Protein AF-A0A838I0N9-F1 (afdb_monomer_lite)

Structure (mmCIF, N/CA/C/O backbone):
data_AF-A0A838I0N9-F1
#
_entry.id   AF-A0A838I0N9-F1
#
loop_
_atom_site.group_PDB
_atom_site.id
_atom_site.type_symbol
_atom_site.label_atom_id
_atom_site.label_alt_id
_atom_site.label_comp_id
_atom_site.label_asym_id
_atom_site.label_entity_id
_atom_site.label_seq_id
_atom_site.pdbx_PDB_ins_code
_atom_site.Cartn_x
_atom_site.Cartn_y
_atom_site.Cartn_z
_atom_site.occupancy
_atom_site.B_iso_or_equiv
_atom_site.auth_seq_id
_atom_site.auth_comp_id
_atom_site.auth_asym_id
_atom_site.auth_atom_id
_atom_site.pdbx_PDB_model_num
ATOM 1 N N . MET A 1 1 ? -5.552 -2.672 24.468 1.00 50.78 1 MET A N 1
ATOM 2 C CA . MET A 1 1 ? -5.039 -1.602 23.562 1.00 50.78 1 MET A CA 1
ATOM 3 C C . MET A 1 1 ? -6.173 -0.704 23.034 1.00 50.78 1 MET A C 1
ATOM 5 O O . MET A 1 1 ? -5.902 0.359 22.484 1.00 50.78 1 MET A O 1
ATOM 9 N N . SER A 1 2 ? -7.437 -1.090 23.256 1.00 60.38 2 SER A N 1
ATOM 10 C CA . SER A 1 2 ? -8.633 -0.544 22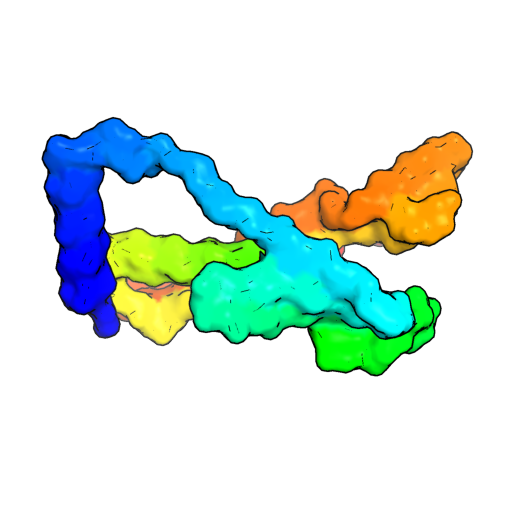.599 1.00 60.38 2 SER A CA 1
ATOM 11 C C . SER A 1 2 ? -9.032 0.890 23.004 1.00 60.38 2 SER A C 1
ATOM 13 O O . SER A 1 2 ? -9.397 1.707 22.158 1.00 60.38 2 SER A O 1
ATOM 15 N N . ASN A 1 3 ? -8.880 1.258 24.284 1.00 74.12 3 ASN A N 1
ATOM 16 C CA . ASN A 1 3 ? -9.473 2.494 24.830 1.00 74.12 3 ASN A CA 1
ATOM 17 C C . ASN A 1 3 ? -8.946 3.820 24.245 1.00 74.12 3 ASN A C 1
ATOM 19 O O . ASN A 1 3 ? -9.659 4.823 24.278 1.00 74.12 3 ASN A O 1
ATOM 23 N N . ALA A 1 4 ? -7.705 3.868 23.755 1.00 88.75 4 ALA A N 1
ATOM 24 C CA . ALA A 1 4 ? -7.156 5.088 23.153 1.00 88.75 4 ALA A CA 1
ATOM 25 C C . ALA A 1 4 ? -7.611 5.256 21.697 1.00 88.75 4 ALA A C 1
ATOM 27 O O . ALA A 1 4 ? -7.948 6.365 21.290 1.00 88.75 4 ALA A O 1
ATOM 28 N N . ILE A 1 5 ? -7.663 4.154 20.940 1.00 92.19 5 ILE A N 1
ATOM 29 C CA . ILE A 1 5 ? -8.083 4.149 19.536 1.00 92.19 5 ILE A CA 1
ATOM 30 C C . ILE A 1 5 ? -9.562 4.524 19.444 1.00 92.19 5 ILE A C 1
ATOM 32 O O . ILE A 1 5 ? -9.879 5.501 18.772 1.00 92.19 5 ILE A O 1
ATOM 36 N N . SER A 1 6 ? -10.444 3.841 20.186 1.00 91.00 6 SER A N 1
ATOM 37 C CA . SER A 1 6 ? -11.885 4.143 20.180 1.00 91.00 6 SER A CA 1
ATOM 38 C C . SER A 1 6 ? -12.160 5.607 20.522 1.00 91.00 6 SER A C 1
ATOM 40 O O . SER A 1 6 ? -12.916 6.275 19.828 1.00 91.00 6 SER A O 1
ATOM 42 N N . ARG A 1 7 ? -11.473 6.155 21.536 1.00 94.06 7 ARG A N 1
ATOM 43 C CA . ARG A 1 7 ? -11.630 7.564 21.924 1.00 94.06 7 ARG A CA 1
ATOM 44 C C . ARG A 1 7 ? -11.224 8.525 20.805 1.00 94.06 7 ARG A C 1
ATOM 46 O O . ARG A 1 7 ? -11.879 9.547 20.610 1.00 94.06 7 ARG A O 1
ATOM 53 N N . SER A 1 8 ? -10.134 8.232 20.099 1.00 95.81 8 SER A N 1
ATOM 54 C CA . SER A 1 8 ? -9.702 9.034 18.951 1.00 95.81 8 SER A CA 1
ATOM 55 C C . SER A 1 8 ? -10.714 8.964 17.807 1.00 95.81 8 SER A C 1
ATOM 57 O O . SER A 1 8 ? -11.036 10.002 17.233 1.00 95.81 8 SER A O 1
ATOM 59 N N . LEU A 1 9 ? -11.265 7.782 17.518 1.00 95.12 9 LEU A N 1
ATOM 60 C CA . LEU A 1 9 ? -12.294 7.603 16.489 1.00 95.12 9 LEU A CA 1
ATOM 61 C C . LEU A 1 9 ? -13.592 8.341 16.844 1.00 95.12 9 LEU A C 1
ATOM 63 O O . LEU A 1 9 ? -14.125 9.055 15.998 1.00 95.12 9 LEU A O 1
ATOM 67 N N . ASP A 1 10 ? -14.032 8.298 18.105 1.00 95.25 10 ASP A N 1
ATOM 68 C CA . ASP A 1 10 ? -15.188 9.069 18.588 1.00 95.25 10 ASP A CA 1
ATOM 69 C C . ASP A 1 10 ? -14.988 10.582 18.425 1.00 95.25 10 ASP A C 1
ATOM 71 O O . ASP A 1 10 ? -15.921 11.322 18.107 1.00 95.25 10 ASP A O 1
ATOM 75 N N . ASN A 1 11 ? -13.764 11.070 18.646 1.00 95.38 11 ASN A N 1
ATOM 76 C CA . ASN A 1 11 ? -13.437 12.479 18.444 1.00 95.38 11 ASN A CA 1
ATOM 77 C C . ASN A 1 11 ? -13.535 12.877 16.968 1.00 95.38 11 ASN A C 1
ATOM 79 O O . ASN A 1 11 ? -14.131 13.913 16.668 1.00 95.38 11 ASN A O 1
ATOM 83 N N . VAL A 1 12 ? -12.990 12.056 16.064 1.00 95.31 12 VAL A N 1
ATOM 84 C CA . VAL A 1 12 ? -13.077 12.286 14.614 1.00 95.31 12 VAL A CA 1
ATOM 85 C C . VAL A 1 12 ? -14.534 12.233 14.156 1.00 95.31 12 VAL A C 1
ATOM 87 O O . VAL A 1 12 ? -14.991 13.166 13.501 1.00 95.31 12 VAL A O 1
ATOM 90 N N . ARG A 1 13 ? -15.298 11.220 14.585 1.00 95.25 13 ARG A N 1
ATOM 91 C CA . ARG A 1 13 ? -16.731 11.076 14.288 1.00 95.25 13 ARG A CA 1
ATOM 92 C C . ARG A 1 13 ? -17.519 12.318 14.695 1.00 95.25 13 ARG A C 1
ATOM 94 O O . ARG A 1 13 ? -18.169 12.924 13.852 1.00 95.25 13 ARG A O 1
ATOM 101 N N . ARG A 1 14 ? -17.378 12.770 15.947 1.00 96.19 14 ARG A N 1
ATOM 102 C CA . ARG A 1 14 ? -18.026 14.003 16.431 1.00 96.19 14 ARG A CA 1
ATOM 103 C C . ARG A 1 14 ? -17.579 15.256 15.688 1.00 96.19 14 ARG A C 1
ATOM 105 O O . ARG A 1 14 ? -18.295 16.254 15.709 1.00 96.19 14 ARG A O 1
ATOM 112 N N . SER A 1 15 ? -16.368 15.275 15.134 1.00 95.94 15 SER A N 1
ATOM 113 C CA . SER A 1 15 ? -15.907 16.389 14.303 1.00 95.94 15 SER A CA 1
ATOM 114 C C . SER A 1 15 ? -16.637 16.401 12.968 1.00 95.94 15 SER A C 1
ATOM 116 O O . SER A 1 15 ? -17.219 17.420 12.619 1.00 95.94 15 SER A O 1
ATOM 118 N N . LEU A 1 16 ? -16.693 15.257 12.287 1.00 96.00 16 LEU A N 1
ATOM 119 C CA . LEU A 1 16 ? -17.360 15.114 10.992 1.00 96.00 16 LEU 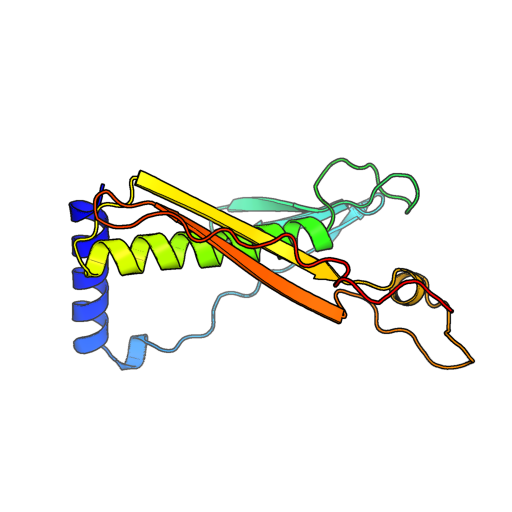A CA 1
ATOM 120 C C . LEU A 1 16 ? -18.885 15.262 11.086 1.00 96.00 16 LEU A C 1
ATOM 122 O O . LEU A 1 16 ? -19.501 15.800 10.178 1.00 96.00 16 LEU A O 1
ATOM 126 N N . GLU A 1 17 ? -19.508 14.861 12.197 1.00 96.12 17 GLU A N 1
ATOM 127 C CA . GLU A 1 17 ? -20.934 15.130 12.451 1.00 96.12 17 GLU A CA 1
ATOM 128 C C . GLU A 1 17 ? -21.232 16.633 12.57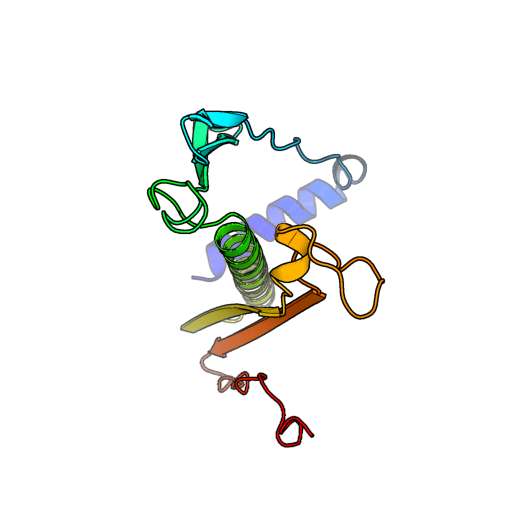8 1.00 96.12 17 GLU A C 1
ATOM 130 O O . GLU A 1 17 ? -22.317 17.081 12.210 1.00 96.12 17 GLU A O 1
ATOM 135 N N . ARG A 1 18 ? -20.277 17.419 13.097 1.00 97.06 18 ARG A N 1
ATOM 136 C CA . ARG A 1 18 ? -20.390 18.884 13.204 1.00 97.06 18 ARG A CA 1
ATOM 137 C C . ARG A 1 18 ? -20.007 19.606 11.912 1.00 97.06 18 ARG A C 1
ATOM 139 O O . ARG A 1 18 ? -20.522 20.696 11.683 1.00 97.06 18 ARG A O 1
ATOM 146 N N . HIS A 1 19 ? -19.124 19.005 11.118 1.00 95.00 19 HIS A N 1
ATOM 147 C CA . HIS A 1 19 ? -18.534 19.570 9.903 1.00 95.00 19 HIS A CA 1
ATOM 148 C C . HIS A 1 19 ? -18.581 18.546 8.752 1.00 95.00 19 HIS A C 1
ATOM 150 O O . HIS A 1 19 ? -17.539 18.058 8.313 1.00 95.00 19 HIS A O 1
ATOM 156 N N . PRO A 1 20 ? -19.773 18.136 8.278 1.00 94.31 20 PRO A N 1
ATOM 157 C CA . PRO A 1 20 ? -19.905 17.097 7.252 1.00 94.31 20 PRO A CA 1
ATOM 158 C C . PRO A 1 20 ? -19.305 17.495 5.899 1.00 94.31 20 PRO A C 1
ATOM 160 O O . PRO A 1 20 ? -18.911 16.627 5.121 1.00 94.31 20 PRO A O 1
ATOM 163 N N . GLU A 1 21 ? -19.196 18.794 5.624 1.00 94.81 21 GLU A N 1
ATOM 164 C CA . GLU A 1 21 ? -18.461 19.344 4.487 1.00 94.81 21 GLU A CA 1
ATOM 165 C C . GLU A 1 21 ? -16.987 18.924 4.479 1.00 94.81 21 GLU A C 1
ATOM 167 O O . GLU A 1 21 ? -16.389 18.856 3.408 1.00 94.81 21 GLU A O 1
ATOM 172 N N . GLU A 1 22 ? -16.429 18.573 5.644 1.00 90.56 22 GLU A N 1
ATOM 173 C CA . GLU A 1 22 ? -15.055 18.105 5.793 1.00 90.56 22 GLU A CA 1
ATOM 174 C C . GLU A 1 22 ? -14.894 16.574 5.632 1.00 90.56 22 GLU A C 1
ATOM 176 O O . GLU A 1 22 ? -13.800 16.026 5.779 1.00 90.56 22 GLU A O 1
ATOM 181 N N . ALA A 1 23 ? -15.967 15.826 5.367 1.00 90.50 23 ALA A N 1
ATOM 182 C CA . ALA A 1 23 ? -15.877 14.365 5.293 1.00 90.50 23 ALA A CA 1
ATOM 183 C C . ALA A 1 23 ? -15.268 13.866 3.974 1.00 90.50 23 ALA A C 1
ATOM 185 O O . ALA A 1 23 ? -14.601 12.832 3.951 1.00 90.50 23 ALA A O 1
ATOM 186 N N . ALA A 1 24 ? -15.512 14.581 2.876 1.00 92.12 24 ALA A N 1
ATOM 187 C CA . ALA A 1 24 ? -15.104 14.177 1.538 1.00 92.12 24 ALA A CA 1
ATOM 188 C C . ALA A 1 24 ? -14.103 15.179 0.966 1.00 92.12 24 ALA A C 1
ATOM 190 O O . ALA A 1 24 ? -14.467 16.273 0.540 1.00 92.12 24 ALA A O 1
ATOM 191 N N . HIS A 1 25 ? -12.840 14.768 0.907 1.00 88.38 25 HIS A N 1
ATOM 192 C CA . HIS A 1 25 ? -11.769 15.556 0.316 1.00 88.38 25 HIS A CA 1
ATOM 193 C C . HIS A 1 25 ? -10.891 14.686 -0.564 1.00 88.38 25 HIS A C 1
ATOM 195 O O . HIS A 1 25 ? -10.790 13.478 -0.362 1.00 88.38 25 HIS A O 1
ATOM 201 N N . ALA A 1 26 ? -10.238 15.318 -1.534 1.00 89.88 26 ALA A N 1
ATOM 202 C CA . ALA A 1 26 ? -9.189 14.652 -2.279 1.00 89.88 26 ALA A CA 1
ATOM 203 C C . ALA A 1 26 ? -7.982 14.429 -1.362 1.00 89.88 26 ALA A C 1
ATOM 205 O O . ALA A 1 26 ? -7.495 15.370 -0.730 1.00 89.88 26 ALA A O 1
ATOM 206 N N . ASP A 1 27 ? -7.486 13.197 -1.332 1.00 88.44 27 ASP A N 1
ATOM 207 C CA . ASP A 1 27 ? -6.194 12.909 -0.730 1.00 88.44 27 ASP A CA 1
ATOM 208 C C . ASP A 1 27 ? -5.074 13.617 -1.502 1.00 88.44 27 ASP A C 1
ATOM 210 O O . ASP A 1 27 ? -5.174 13.887 -2.706 1.00 88.44 27 ASP A O 1
ATOM 214 N N . ALA A 1 28 ? -3.969 13.897 -0.810 1.00 88.44 28 ALA A N 1
ATOM 215 C CA . ALA A 1 28 ? -2.763 14.365 -1.472 1.00 88.44 28 ALA A CA 1
ATOM 216 C C . ALA A 1 28 ? -2.244 13.283 -2.434 1.00 88.44 28 ALA A C 1
ATOM 218 O O . ALA A 1 28 ? -2.108 12.116 -2.066 1.00 88.44 28 ALA A O 1
ATOM 219 N N . GLY A 1 29 ? -1.923 13.678 -3.667 1.00 91.44 29 GLY A N 1
ATOM 220 C CA . GLY A 1 29 ? -1.313 12.770 -4.635 1.00 91.44 29 GLY A CA 1
ATOM 221 C C . GLY A 1 29 ? 0.080 12.314 -4.192 1.00 91.44 29 GLY A C 1
ATOM 222 O O . GLY A 1 29 ? 0.841 13.086 -3.610 1.00 91.44 29 GLY A O 1
ATOM 223 N N . ALA A 1 30 ? 0.430 11.069 -4.514 1.00 94.50 30 ALA A N 1
ATOM 224 C CA . ALA A 1 30 ? 1.795 10.566 -4.397 1.00 94.50 30 ALA A CA 1
ATOM 225 C C . ALA A 1 30 ? 2.516 10.712 -5.745 1.00 94.50 30 ALA A C 1
ATOM 227 O O . ALA A 1 30 ? 2.025 10.235 -6.769 1.00 94.50 30 ALA A O 1
ATOM 228 N N . THR A 1 31 ? 3.695 11.336 -5.740 1.00 96.00 31 THR A N 1
ATOM 229 C CA . THR A 1 31 ? 4.537 11.478 -6.936 1.00 96.00 31 THR A CA 1
ATOM 230 C C . THR A 1 31 ? 5.761 10.593 -6.796 1.00 96.00 31 THR A C 1
ATOM 232 O O . THR A 1 31 ? 6.502 10.702 -5.825 1.00 96.00 31 THR A O 1
ATOM 235 N N . ALA A 1 32 ? 5.986 9.732 -7.782 1.00 97.25 32 ALA A N 1
ATOM 236 C CA . ALA A 1 32 ? 7.123 8.827 -7.826 1.00 97.25 32 ALA A CA 1
ATOM 237 C C . ALA A 1 32 ? 8.150 9.319 -8.856 1.00 97.25 32 ALA A C 1
ATOM 239 O O . ALA A 1 32 ? 7.774 9.703 -9.963 1.00 97.25 32 ALA A O 1
ATOM 240 N N . THR A 1 33 ? 9.439 9.298 -8.510 1.00 97.94 33 THR A N 1
ATOM 241 C CA . THR A 1 33 ? 10.529 9.665 -9.430 1.00 97.94 33 THR A CA 1
ATOM 242 C C . THR A 1 33 ? 11.446 8.475 -9.656 1.00 97.94 33 THR A C 1
ATOM 244 O O . THR A 1 33 ? 11.935 7.881 -8.697 1.00 97.94 33 THR A O 1
ATOM 247 N N . VAL A 1 34 ? 11.688 8.136 -10.923 1.00 97.12 34 VAL A N 1
ATOM 248 C CA . VAL A 1 34 ? 12.625 7.074 -11.305 1.00 97.12 34 VAL A CA 1
ATOM 249 C C . VAL A 1 34 ? 14.050 7.628 -11.260 1.00 97.12 34 VAL A C 1
ATOM 251 O O . VAL A 1 34 ? 14.365 8.604 -11.941 1.00 97.12 34 VAL A O 1
ATOM 254 N N . GLY A 1 35 ? 14.894 7.020 -10.432 1.00 92.94 35 GLY A N 1
ATOM 255 C CA . GLY A 1 35 ? 16.325 7.292 -10.341 1.00 92.94 35 GLY A CA 1
ATOM 256 C C . GLY A 1 35 ? 17.158 6.351 -11.223 1.00 92.94 35 GLY A C 1
ATOM 257 O O . GLY A 1 35 ? 16.616 5.631 -12.060 1.00 92.94 35 GLY A O 1
ATOM 258 N N . PRO A 1 36 ? 18.493 6.335 -11.053 1.00 90.25 36 PRO A N 1
ATOM 259 C CA . PRO A 1 36 ? 19.369 5.411 -11.769 1.00 90.25 36 PRO A CA 1
ATOM 260 C C . PRO A 1 36 ? 18.991 3.936 -11.553 1.00 90.25 36 PRO A C 1
ATOM 262 O O . PRO A 1 36 ? 18.643 3.527 -10.443 1.00 90.25 36 PRO A O 1
ATOM 265 N N . GLY A 1 37 ? 19.108 3.129 -12.611 1.00 91.31 37 GLY A N 1
ATOM 266 C CA . GLY A 1 37 ? 18.616 1.750 -12.612 1.00 91.31 37 GLY A CA 1
ATOM 267 C C . GLY A 1 37 ? 17.090 1.727 -12.648 1.00 91.31 37 GLY A C 1
ATOM 268 O O . GLY A 1 37 ? 16.490 2.346 -13.523 1.00 91.31 37 GLY A O 1
ATOM 269 N N . LEU A 1 38 ? 16.474 1.026 -11.694 1.00 96.06 38 LEU A N 1
ATOM 270 C CA . LEU A 1 38 ? 15.016 0.955 -11.528 1.00 96.06 38 LEU A CA 1
ATOM 271 C C . LEU A 1 38 ? 14.562 1.325 -10.113 1.00 96.06 38 LEU A C 1
ATOM 273 O O . LEU A 1 38 ? 13.443 1.003 -9.707 1.00 96.06 38 LEU A O 1
ATOM 277 N N . ARG A 1 39 ? 15.414 2.044 -9.374 1.00 97.12 39 ARG A N 1
ATOM 278 C CA . ARG A 1 39 ? 15.023 2.634 -8.100 1.00 97.12 39 ARG A CA 1
ATOM 279 C C . ARG A 1 39 ? 13.998 3.736 -8.344 1.00 97.12 39 ARG A C 1
ATOM 281 O O . ARG A 1 39 ? 14.188 4.600 -9.196 1.00 97.12 39 ARG A O 1
ATOM 288 N N . VAL A 1 40 ? 12.946 3.738 -7.543 1.00 98.31 40 VAL A N 1
ATOM 289 C CA . VAL A 1 40 ? 11.912 4.765 -7.541 1.00 98.31 40 VAL A CA 1
ATOM 290 C C . VAL A 1 40 ? 11.774 5.304 -6.130 1.00 98.31 40 VAL A C 1
ATOM 292 O O . VAL A 1 40 ? 11.560 4.529 -5.200 1.00 98.31 40 VAL A O 1
ATOM 295 N N . ASP A 1 41 ? 11.877 6.620 -5.983 1.00 98.00 41 ASP A N 1
ATOM 296 C CA . ASP A 1 41 ? 11.682 7.315 -4.713 1.00 98.00 41 ASP A CA 1
ATOM 297 C C . ASP A 1 41 ? 10.327 8.041 -4.715 1.00 98.00 41 ASP A C 1
ATOM 299 O O . ASP A 1 41 ? 9.953 8.703 -5.689 1.00 98.00 41 ASP A O 1
ATOM 303 N N . ILE A 1 42 ? 9.579 7.886 -3.621 1.00 97.75 42 ILE A N 1
ATOM 304 C CA . ILE A 1 42 ? 8.226 8.417 -3.421 1.00 97.75 42 ILE A CA 1
ATOM 305 C C . ILE A 1 42 ? 8.218 9.204 -2.098 1.00 97.75 42 ILE A C 1
ATOM 307 O O . ILE A 1 42 ? 8.055 8.610 -1.024 1.00 97.75 42 ILE A O 1
ATOM 311 N N . PRO A 1 43 ? 8.458 10.526 -2.127 1.00 96.25 43 PRO A N 1
ATOM 312 C CA . PRO A 1 43 ? 8.393 11.357 -0.932 1.00 96.25 43 PRO A CA 1
ATOM 313 C C . PRO A 1 43 ? 6.957 11.469 -0.406 1.00 96.25 43 PRO A C 1
ATOM 315 O O . PRO A 1 43 ? 6.002 11.510 -1.182 1.00 96.25 43 PRO A O 1
ATOM 318 N N . ASP A 1 44 ? 6.812 11.566 0.914 1.00 93.44 44 ASP A N 1
ATOM 319 C CA . ASP A 1 44 ? 5.545 11.897 1.563 1.00 93.44 44 ASP A CA 1
ATOM 320 C C . ASP A 1 44 ? 5.546 13.318 2.148 1.00 93.44 44 ASP A C 1
ATOM 322 O O . ASP A 1 44 ? 6.579 13.985 2.254 1.00 93.44 44 ASP A O 1
ATOM 326 N N . ALA A 1 45 ? 4.368 13.793 2.556 1.00 90.00 45 ALA A N 1
ATOM 327 C CA . ALA A 1 45 ? 4.203 15.131 3.125 1.00 90.00 45 ALA A CA 1
ATOM 328 C C . ALA A 1 45 ? 4.915 15.325 4.480 1.00 90.00 45 ALA A C 1
ATOM 330 O O . ALA A 1 45 ? 5.113 16.458 4.913 1.00 90.00 45 ALA A O 1
ATOM 331 N N . ALA A 1 46 ? 5.303 14.236 5.151 1.00 91.50 46 ALA A N 1
ATOM 332 C CA . ALA A 1 46 ? 6.014 14.263 6.425 1.00 91.50 46 ALA A CA 1
ATOM 333 C C . ALA A 1 46 ? 7.546 14.299 6.249 1.00 91.50 46 ALA A C 1
ATOM 335 O O . ALA A 1 46 ? 8.275 14.251 7.240 1.00 91.50 46 ALA A O 1
ATOM 336 N N . GLY A 1 47 ? 8.042 14.374 5.008 1.00 91.12 47 GLY A N 1
ATOM 337 C CA . GLY A 1 47 ? 9.472 14.396 4.699 1.00 91.12 47 GLY A CA 1
ATOM 338 C C . GLY A 1 47 ? 10.140 13.020 4.750 1.00 91.12 47 GLY A C 1
ATOM 339 O O . GLY A 1 47 ? 11.368 12.939 4.738 1.00 91.12 47 GLY A O 1
ATOM 340 N N . ARG A 1 48 ? 9.362 11.934 4.809 1.00 95.38 48 ARG A N 1
ATOM 341 C CA . ARG A 1 48 ? 9.867 10.566 4.639 1.00 95.38 48 ARG A CA 1
ATOM 342 C C . ARG A 1 48 ? 9.878 10.221 3.154 1.00 95.38 48 ARG A C 1
ATOM 344 O O . ARG A 1 48 ? 9.247 10.880 2.328 1.00 95.38 48 ARG A O 1
ATOM 351 N N . THR A 1 49 ? 10.580 9.153 2.804 1.00 95.75 49 THR A N 1
ATOM 352 C CA . THR A 1 49 ? 10.628 8.654 1.429 1.00 95.75 49 THR A CA 1
ATOM 353 C C . THR A 1 49 ? 10.405 7.156 1.436 1.00 95.75 49 THR A C 1
ATOM 355 O O . THR A 1 49 ? 11.166 6.407 2.048 1.00 95.75 49 THR A O 1
ATOM 358 N N . LEU A 1 50 ? 9.339 6.727 0.765 1.00 96.94 50 LEU A N 1
ATOM 359 C CA . LEU A 1 50 ? 9.154 5.334 0.388 1.00 96.94 50 LEU A CA 1
ATOM 360 C C . LEU A 1 50 ? 9.992 5.065 -0.859 1.00 96.94 50 LEU A C 1
ATOM 362 O O . LEU A 1 50 ? 10.197 5.957 -1.679 1.00 96.94 50 LEU A O 1
ATOM 366 N N . ALA A 1 51 ? 10.456 3.832 -1.011 1.00 97.56 51 ALA A N 1
ATOM 367 C CA . ALA A 1 51 ? 11.231 3.443 -2.174 1.00 97.56 51 ALA A CA 1
ATOM 368 C C . ALA A 1 51 ? 10.778 2.091 -2.708 1.00 97.56 51 ALA A C 1
ATOM 370 O O . ALA A 1 51 ? 10.409 1.198 -1.939 1.00 97.56 51 ALA A O 1
ATOM 371 N N . THR A 1 52 ? 10.866 1.939 -4.024 1.00 98.50 52 THR A N 1
ATOM 372 C CA . THR A 1 52 ? 10.770 0.645 -4.699 1.00 98.50 52 THR A CA 1
ATOM 373 C C . THR A 1 52 ? 11.957 0.444 -5.622 1.00 98.50 52 THR A C 1
ATOM 375 O O . THR A 1 52 ? 12.590 1.408 -6.041 1.00 98.50 52 THR A O 1
ATOM 378 N N . ASP A 1 53 ? 12.261 -0.800 -5.956 1.00 98.31 53 ASP A N 1
ATOM 379 C CA . ASP A 1 53 ? 13.289 -1.149 -6.934 1.00 98.31 53 ASP A CA 1
ATOM 380 C C . ASP A 1 53 ? 12.901 -2.456 -7.624 1.00 98.31 53 ASP A C 1
ATOM 382 O O . ASP A 1 53 ? 12.022 -3.181 -7.164 1.00 98.31 53 ASP A O 1
ATOM 386 N N . MET A 1 54 ? 13.562 -2.782 -8.721 1.00 97.12 54 MET A N 1
ATOM 387 C CA . MET A 1 54 ? 13.425 -4.079 -9.368 1.00 97.12 54 MET A CA 1
ATOM 388 C C . MET A 1 54 ? 14.619 -4.976 -9.016 1.00 97.12 54 MET A C 1
ATOM 390 O O . MET A 1 54 ? 15.683 -4.486 -8.625 1.00 97.12 54 MET A O 1
ATOM 394 N N . PRO A 1 55 ? 14.468 -6.305 -9.108 1.00 95.94 55 PRO A N 1
ATOM 395 C CA . PRO A 1 55 ? 15.592 -7.214 -8.940 1.00 95.94 55 PRO A CA 1
ATOM 396 C C . PRO A 1 55 ? 16.580 -7.093 -10.115 1.00 95.94 55 PRO A C 1
ATOM 398 O O . PRO A 1 55 ? 16.257 -6.524 -11.165 1.00 95.94 55 PRO A O 1
ATOM 401 N N . ALA A 1 56 ? 17.787 -7.636 -9.940 1.00 96.38 56 ALA A N 1
ATOM 402 C CA . ALA A 1 56 ? 18.872 -7.530 -10.919 1.00 96.38 56 ALA A CA 1
ATOM 403 C C . ALA A 1 56 ? 18.509 -8.146 -12.278 1.00 96.38 56 ALA A C 1
ATOM 405 O O . ALA A 1 56 ? 18.862 -7.602 -13.322 1.00 96.38 56 ALA A O 1
ATOM 406 N N . GLU A 1 57 ? 17.731 -9.226 -12.274 1.00 93.88 57 GLU A N 1
ATOM 407 C CA . GLU A 1 57 ? 17.233 -9.918 -13.466 1.00 93.88 57 GLU A CA 1
ATOM 408 C C . GLU A 1 57 ? 16.332 -9.030 -14.335 1.00 93.88 57 GLU A C 1
ATOM 410 O O . GLU A 1 57 ? 16.166 -9.293 -15.524 1.00 93.88 57 GLU A O 1
ATOM 415 N N . LEU A 1 58 ? 15.760 -7.974 -13.751 1.00 93.25 58 LEU A N 1
ATOM 416 C CA . LEU A 1 58 ? 14.932 -6.988 -14.441 1.00 93.25 58 LEU A CA 1
ATOM 417 C C . LEU A 1 58 ? 15.639 -5.633 -14.593 1.00 93.25 58 LEU A C 1
ATOM 419 O O . LEU A 1 58 ? 15.013 -4.684 -15.045 1.00 93.25 58 LEU A O 1
ATOM 423 N N . GLY A 1 59 ? 16.931 -5.541 -14.259 1.00 93.31 59 GLY A N 1
ATOM 424 C CA . GLY A 1 59 ? 17.753 -4.340 -14.446 1.00 93.31 59 GLY A CA 1
ATOM 425 C C . GLY A 1 59 ? 17.776 -3.364 -13.266 1.00 93.31 59 GLY A C 1
ATOM 426 O O . GLY A 1 59 ? 18.311 -2.263 -13.404 1.00 93.31 59 GLY A O 1
ATOM 427 N N . GLY A 1 60 ? 17.208 -3.735 -12.115 1.00 96.31 60 GLY A N 1
ATOM 428 C CA . GLY A 1 60 ? 17.331 -2.960 -10.878 1.00 96.31 60 GLY A CA 1
ATOM 429 C C . GLY A 1 60 ? 18.492 -3.431 -9.999 1.00 96.31 60 GLY A C 1
ATOM 430 O O . GLY A 1 60 ? 19.313 -4.249 -10.411 1.00 96.31 60 GLY A O 1
ATOM 431 N N . SER A 1 61 ? 18.576 -2.908 -8.775 1.00 96.88 61 SER A N 1
ATOM 432 C CA . SER A 1 61 ? 19.628 -3.296 -7.817 1.00 96.88 61 SER A CA 1
ATOM 433 C C . SER A 1 61 ? 19.127 -4.178 -6.672 1.00 96.88 61 SER A C 1
ATOM 435 O O . SER A 1 61 ? 19.925 -4.655 -5.868 1.00 96.88 61 SER A O 1
ATOM 437 N N . GLY A 1 62 ? 17.810 -4.394 -6.581 1.00 96.56 62 GLY A N 1
ATOM 438 C CA . GLY A 1 62 ? 17.178 -5.074 -5.450 1.00 96.56 62 GLY A CA 1
ATOM 439 C C . GLY A 1 62 ? 17.311 -4.315 -4.124 1.00 96.56 62 GLY A C 1
ATOM 440 O O . GLY A 1 62 ? 17.209 -4.921 -3.062 1.00 96.56 62 GLY A O 1
ATOM 441 N N . SER A 1 63 ? 17.554 -2.999 -4.164 1.00 96.38 63 SER A N 1
ATOM 442 C CA . SER A 1 63 ? 17.817 -2.170 -2.973 1.00 96.38 63 SER A CA 1
ATOM 443 C C . SER A 1 63 ? 16.572 -1.851 -2.138 1.00 96.38 63 SER A C 1
ATO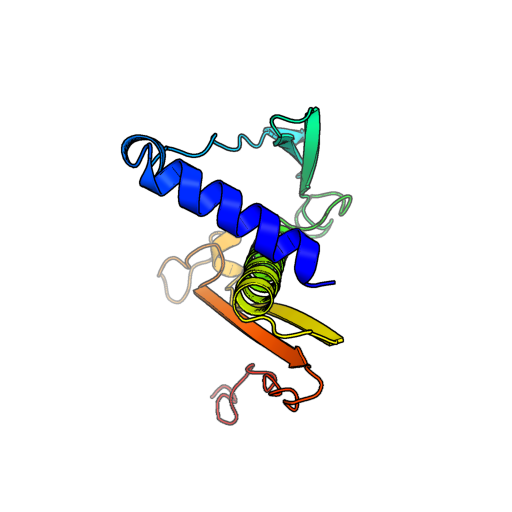M 445 O O . SER A 1 63 ? 16.680 -1.367 -1.011 1.00 96.38 63 SER A O 1
ATOM 447 N N . ALA A 1 64 ? 15.388 -2.094 -2.696 1.00 97.25 64 ALA A N 1
ATOM 448 C CA . ALA A 1 64 ? 14.091 -1.849 -2.085 1.00 97.25 64 ALA A CA 1
ATOM 449 C C . ALA A 1 64 ? 13.067 -2.881 -2.603 1.00 97.25 64 ALA A C 1
ATOM 451 O O . ALA A 1 64 ? 13.334 -3.568 -3.593 1.00 97.25 64 ALA A O 1
ATOM 452 N N . PRO A 1 65 ? 11.892 -3.019 -1.961 1.00 97.88 65 PRO A N 1
ATOM 453 C CA . PRO A 1 65 ? 10.840 -3.905 -2.446 1.00 97.88 65 PRO A CA 1
ATOM 454 C C . PRO A 1 65 ? 10.399 -3.556 -3.871 1.00 97.88 65 PRO A C 1
ATOM 456 O O . PRO A 1 65 ? 10.412 -2.393 -4.267 1.00 97.88 65 PRO A O 1
ATOM 459 N N . THR A 1 66 ? 9.914 -4.545 -4.620 1.00 97.12 66 THR A N 1
ATOM 460 C CA . THR A 1 66 ? 9.286 -4.264 -5.922 1.00 97.12 66 THR A CA 1
ATOM 461 C C . THR A 1 66 ? 8.025 -3.415 -5.768 1.00 97.12 66 THR A C 1
ATOM 463 O O . THR A 1 66 ? 7.358 -3.523 -4.732 1.00 97.12 66 THR A O 1
ATOM 466 N N . PRO A 1 67 ? 7.620 -2.637 -6.792 1.00 96.44 67 PRO A N 1
ATOM 467 C CA . PRO A 1 67 ? 6.333 -1.944 -6.780 1.00 96.44 67 PRO A CA 1
ATOM 468 C C . PRO A 1 67 ? 5.157 -2.878 -6.465 1.00 96.44 67 PRO A C 1
ATOM 470 O O . PRO A 1 67 ? 4.295 -2.539 -5.659 1.00 96.44 67 PRO A O 1
ATOM 473 N N . GLY A 1 68 ? 5.160 -4.099 -7.015 1.00 96.00 68 GLY A N 1
ATOM 474 C CA . GLY A 1 68 ? 4.137 -5.109 -6.722 1.00 96.00 68 GLY A CA 1
ATOM 475 C C . GLY A 1 68 ? 4.180 -5.642 -5.283 1.00 96.00 68 GLY A C 1
ATOM 476 O O . GLY A 1 68 ? 3.145 -6.000 -4.720 1.00 96.00 68 GLY A O 1
ATOM 477 N N . THR A 1 69 ? 5.358 -5.692 -4.657 1.00 96.81 69 THR A N 1
ATOM 478 C CA . THR A 1 69 ? 5.490 -6.004 -3.225 1.00 96.81 69 THR A CA 1
ATOM 479 C C . THR A 1 69 ? 4.971 -4.854 -2.367 1.00 96.81 69 THR A C 1
ATOM 481 O O . THR A 1 69 ? 4.197 -5.104 -1.446 1.00 96.81 69 THR A O 1
ATOM 484 N N . LEU A 1 70 ? 5.340 -3.607 -2.680 1.00 97.69 70 LEU A N 1
ATOM 485 C CA . LEU A 1 70 ? 4.879 -2.434 -1.935 1.00 97.69 70 LEU A CA 1
ATOM 486 C C . LEU A 1 70 ? 3.357 -2.263 -2.035 1.00 97.69 70 LEU A C 1
ATOM 488 O O . LEU A 1 70 ? 2.717 -2.008 -1.020 1.00 97.69 70 LEU A O 1
ATOM 492 N N . LEU A 1 71 ? 2.767 -2.480 -3.216 1.00 97.31 71 LEU A N 1
ATOM 493 C CA . LEU A 1 71 ? 1.315 -2.467 -3.423 1.00 97.31 71 LEU A CA 1
ATOM 494 C C . LEU A 1 71 ? 0.597 -3.434 -2.473 1.00 97.31 71 LEU A C 1
ATOM 496 O O . LEU A 1 71 ? -0.317 -3.042 -1.749 1.00 97.31 71 LEU A O 1
ATOM 500 N N . ARG A 1 72 ? 1.029 -4.700 -2.445 1.00 97.62 72 ARG A N 1
ATOM 501 C CA . ARG A 1 72 ? 0.439 -5.720 -1.566 1.00 97.62 72 ARG A CA 1
ATOM 502 C C . ARG A 1 72 ? 0.659 -5.398 -0.092 1.00 97.62 72 ARG A C 1
ATOM 504 O O . ARG A 1 72 ? -0.268 -5.537 0.699 1.00 97.62 72 ARG A O 1
ATOM 511 N N . ALA A 1 73 ? 1.847 -4.919 0.273 1.00 97.94 73 ALA A N 1
ATOM 512 C CA . ALA A 1 73 ? 2.139 -4.501 1.641 1.00 97.94 73 ALA A CA 1
ATOM 513 C C . ALA A 1 73 ? 1.227 -3.347 2.093 1.00 97.94 73 ALA A C 1
ATOM 515 O O . ALA A 1 73 ? 0.680 -3.396 3.193 1.00 97.94 73 ALA A O 1
ATOM 516 N N . ALA A 1 74 ? 1.007 -2.348 1.234 1.00 97.69 74 ALA A N 1
ATOM 517 C CA . ALA A 1 74 ? 0.111 -1.230 1.514 1.00 97.69 74 ALA A CA 1
ATOM 518 C C . ALA A 1 74 ? -1.340 -1.700 1.707 1.00 97.69 74 ALA A C 1
ATOM 520 O O . ALA A 1 74 ? -1.982 -1.306 2.681 1.00 97.69 74 ALA A O 1
ATOM 521 N N . LEU A 1 75 ? -1.837 -2.591 0.840 1.00 98.06 75 LEU A N 1
ATOM 522 C CA . LEU A 1 75 ? -3.185 -3.160 0.957 1.00 98.06 75 LEU A CA 1
ATOM 523 C C . LEU A 1 75 ? -3.361 -3.974 2.245 1.00 98.06 75 LEU A C 1
ATOM 525 O O . LEU A 1 75 ? -4.325 -3.758 2.979 1.00 98.06 75 LEU A O 1
ATOM 529 N N . ALA A 1 76 ? -2.414 -4.865 2.549 1.00 97.19 76 ALA A N 1
ATOM 530 C CA . ALA A 1 76 ? -2.428 -5.656 3.777 1.00 97.19 76 ALA A CA 1
ATOM 531 C C . ALA A 1 76 ? -2.403 -4.761 5.028 1.00 97.19 76 ALA A C 1
ATOM 533 O O . ALA A 1 76 ? -3.216 -4.935 5.935 1.00 97.19 76 ALA A O 1
ATOM 534 N N . SER A 1 77 ? -1.520 -3.757 5.052 1.00 98.19 77 SER A N 1
ATOM 535 C CA . SER A 1 77 ? -1.400 -2.808 6.165 1.00 98.19 77 SER A CA 1
ATOM 536 C C . SER A 1 77 ? -2.664 -1.971 6.359 1.00 98.19 77 SER A C 1
ATOM 538 O O . SER A 1 77 ? -3.083 -1.744 7.497 1.00 98.19 77 SER A O 1
ATOM 540 N N . CYS A 1 78 ? -3.266 -1.495 5.266 1.00 97.88 78 CYS A N 1
ATOM 541 C CA . CYS A 1 78 ? -4.504 -0.724 5.302 1.00 97.88 78 CYS A CA 1
ATOM 542 C C . CYS A 1 78 ? -5.632 -1.564 5.913 1.00 97.88 78 CYS A C 1
ATOM 544 O O . CYS A 1 78 ? -6.220 -1.175 6.920 1.00 97.88 78 CYS A O 1
ATOM 546 N N . ALA A 1 79 ? -5.841 -2.769 5.384 1.00 96.31 79 ALA A N 1
ATOM 547 C CA . ALA A 1 79 ? -6.861 -3.690 5.861 1.00 96.31 79 ALA A CA 1
ATOM 548 C C . ALA A 1 79 ? -6.664 -4.100 7.333 1.00 96.31 79 ALA A C 1
ATOM 550 O O . ALA A 1 79 ? -7.624 -4.088 8.103 1.00 96.31 79 ALA A O 1
ATOM 551 N N . ALA A 1 80 ? -5.433 -4.410 7.754 1.00 95.69 80 ALA A N 1
ATOM 552 C CA . ALA A 1 80 ? -5.129 -4.738 9.150 1.00 95.69 80 ALA A CA 1
ATOM 553 C C . ALA A 1 80 ? -5.442 -3.566 10.097 1.00 95.69 80 ALA A C 1
ATOM 555 O O . ALA A 1 80 ? -5.999 -3.759 11.179 1.00 95.69 80 ALA A O 1
ATOM 556 N N . THR A 1 81 ? -5.136 -2.339 9.667 1.00 96.62 81 THR A N 1
ATOM 557 C CA . THR A 1 81 ? -5.424 -1.122 10.434 1.00 96.62 81 THR A CA 1
ATOM 558 C C . THR A 1 81 ? -6.930 -0.895 10.555 1.00 96.62 81 THR A C 1
ATOM 560 O O . THR A 1 81 ? -7.416 -0.611 11.650 1.00 96.62 81 THR A O 1
ATOM 563 N N . THR A 1 82 ? -7.692 -1.102 9.476 1.00 95.56 82 THR A N 1
ATOM 564 C CA . THR A 1 82 ? -9.161 -1.053 9.513 1.00 95.56 82 THR A CA 1
ATOM 565 C C . THR A 1 82 ? -9.735 -2.071 10.497 1.00 95.56 82 THR A C 1
ATOM 567 O O . THR A 1 82 ? -10.591 -1.709 11.300 1.00 95.56 82 THR A O 1
ATOM 570 N N . VAL A 1 83 ? -9.245 -3.316 10.497 1.00 92.44 83 VAL A N 1
ATOM 571 C CA . VAL A 1 83 ? -9.678 -4.343 11.463 1.00 92.44 83 VAL A CA 1
ATOM 572 C C . VAL A 1 83 ? -9.451 -3.875 12.901 1.00 92.44 83 VAL A C 1
ATOM 574 O O . VAL A 1 83 ? -10.357 -3.972 13.728 1.00 92.44 83 VAL A O 1
ATOM 577 N N . ALA A 1 84 ? -8.271 -3.325 13.198 1.00 92.75 84 ALA A N 1
ATOM 578 C CA . ALA A 1 84 ? -7.951 -2.826 14.531 1.00 92.75 84 ALA A CA 1
ATOM 579 C C . ALA A 1 84 ? -8.847 -1.646 14.953 1.00 92.75 84 ALA A C 1
ATOM 581 O O . ALA A 1 84 ? -9.308 -1.606 16.094 1.00 92.75 84 ALA A O 1
ATOM 582 N N . MET A 1 85 ? -9.125 -0.708 14.040 1.00 94.19 85 MET A N 1
ATOM 583 C CA . MET A 1 85 ? -10.028 0.423 14.288 1.00 94.19 85 MET A CA 1
ATOM 584 C C . MET A 1 85 ? -11.454 -0.050 14.585 1.00 94.19 85 MET A C 1
ATOM 586 O O . MET A 1 85 ? -12.027 0.341 15.599 1.00 94.19 85 MET A O 1
ATOM 590 N N . VAL A 1 86 ? -11.996 -0.939 13.749 1.00 91.81 86 VAL A N 1
ATOM 591 C CA . VAL A 1 86 ? -13.355 -1.479 13.905 1.00 91.81 86 VAL A CA 1
ATOM 592 C C . VAL A 1 86 ? -13.492 -2.267 15.207 1.00 91.81 86 VAL A C 1
ATOM 594 O O . VAL A 1 86 ? -14.477 -2.105 15.926 1.00 91.81 86 VAL A O 1
ATOM 597 N N . ALA A 1 87 ? -12.505 -3.097 15.549 1.00 90.69 87 ALA A N 1
ATOM 598 C CA . ALA A 1 87 ? -12.521 -3.826 16.812 1.00 90.69 87 ALA A CA 1
ATOM 599 C C . ALA A 1 87 ? -12.480 -2.883 18.021 1.00 90.69 87 ALA A C 1
ATOM 601 O O . ALA A 1 87 ? -13.198 -3.114 18.994 1.00 90.69 87 ALA A O 1
ATOM 602 N N . ALA A 1 88 ? -11.702 -1.798 17.943 1.00 91.44 88 ALA A N 1
ATOM 603 C CA . ALA A 1 88 ? -11.651 -0.805 19.006 1.00 91.44 88 ALA A CA 1
ATOM 604 C C . ALA A 1 88 ? -13.011 -0.124 19.229 1.00 91.44 88 ALA A C 1
ATOM 606 O O . ALA A 1 88 ? -13.458 -0.044 20.371 1.00 91.44 88 ALA A O 1
ATOM 607 N N . GLU A 1 89 ? -13.702 0.295 18.163 1.00 89.88 89 GLU A N 1
ATOM 608 C CA . GLU A 1 89 ? -15.052 0.884 18.264 1.00 89.88 89 GLU A CA 1
ATOM 609 C C . GLU A 1 89 ? -16.089 -0.094 18.835 1.00 89.88 89 GLU A C 1
ATOM 611 O O . GLU A 1 89 ? -17.028 0.314 19.514 1.00 89.88 89 GLU A O 1
ATOM 616 N N . GLN A 1 90 ? -15.918 -1.395 18.590 1.00 89.25 90 GLN A N 1
ATOM 617 C CA . GLN A 1 90 ? -16.795 -2.438 19.130 1.00 89.25 90 GLN A CA 1
ATOM 618 C C . GLN A 1 90 ? -16.419 -2.873 20.556 1.00 89.25 90 GLN A C 1
ATOM 620 O O . GLN A 1 90 ? -17.063 -3.761 21.115 1.00 89.25 90 GLN A O 1
ATOM 625 N N . GLY A 1 91 ? -15.374 -2.290 21.153 1.00 88.94 91 GLY A N 1
ATOM 626 C CA . GLY A 1 91 ? -14.874 -2.701 22.465 1.00 88.94 91 GLY A CA 1
ATOM 627 C C . GLY A 1 91 ? -14.272 -4.112 22.480 1.00 88.94 91 GLY A C 1
ATOM 628 O O . GLY A 1 91 ? -14.153 -4.718 23.544 1.00 88.94 91 GLY A O 1
ATOM 629 N N . LEU A 1 92 ? -13.894 -4.646 21.315 1.00 87.81 92 LEU A N 1
ATOM 630 C CA . LEU A 1 92 ? -13.262 -5.953 21.177 1.00 87.81 92 LEU A CA 1
ATOM 631 C C . LEU A 1 92 ? -11.753 -5.823 21.412 1.00 87.81 92 LEU A C 1
ATOM 633 O O . LEU A 1 92 ? -11.056 -5.084 20.718 1.00 87.81 92 LEU A O 1
ATOM 637 N N . GLU A 1 93 ? -11.224 -6.571 22.379 1.00 87.00 93 GLU A N 1
ATOM 638 C CA . GLU A 1 93 ? -9.776 -6.690 22.565 1.00 87.00 93 GLU A CA 1
ATOM 639 C C . GLU A 1 93 ? -9.239 -7.787 21.640 1.00 87.00 93 GLU A C 1
ATOM 641 O O . GLU A 1 93 ? -9.444 -8.979 21.874 1.00 87.00 93 GLU A O 1
ATOM 646 N N . LEU A 1 94 ? -8.554 -7.372 20.575 1.00 87.12 94 LEU A N 1
ATOM 647 C CA . LEU A 1 94 ? -7.829 -8.278 19.689 1.00 87.12 94 LEU A CA 1
ATOM 648 C C . LEU A 1 94 ? -6.517 -8.702 20.349 1.00 87.12 94 LEU A C 1
ATOM 650 O O . LEU A 1 94 ? -5.788 -7.872 20.894 1.00 87.12 94 LEU A O 1
ATOM 654 N N . THR A 1 95 ? -6.199 -9.988 20.268 1.00 88.81 95 THR A N 1
ATOM 655 C CA . THR A 1 95 ? -4.896 -10.524 20.685 1.00 88.81 95 THR A CA 1
ATOM 656 C C . THR A 1 95 ? -3.944 -10.679 19.510 1.00 88.81 95 THR A C 1
ATOM 658 O O . THR A 1 95 ? -2.736 -10.695 19.718 1.00 88.81 95 THR A O 1
ATOM 661 N N . ASP A 1 96 ? -4.481 -10.815 18.295 1.00 88.50 96 ASP A N 1
ATOM 662 C CA . ASP A 1 96 ? -3.685 -10.946 17.081 1.00 88.50 96 ASP A CA 1
ATOM 663 C C . ASP A 1 96 ? -4.469 -10.488 15.844 1.00 88.50 96 ASP A C 1
ATOM 665 O O . ASP A 1 96 ? -5.683 -10.694 15.754 1.00 88.50 96 ASP A O 1
ATOM 669 N N . VAL A 1 97 ? -3.769 -9.873 14.894 1.00 90.75 97 VAL A N 1
ATOM 670 C CA . VAL A 1 97 ? -4.286 -9.493 13.575 1.00 90.75 97 VAL A CA 1
ATOM 671 C C . VAL A 1 97 ? -3.168 -9.665 12.569 1.00 90.75 97 VAL A C 1
ATOM 673 O O . VAL A 1 97 ? -2.167 -8.953 12.601 1.00 90.75 97 VAL A O 1
ATOM 676 N N . GLU A 1 98 ? -3.388 -10.555 11.619 1.00 92.44 98 GLU A N 1
ATOM 677 C CA . GLU A 1 98 ? -2.536 -10.737 10.462 1.00 92.44 98 GLU A CA 1
ATOM 678 C C . GLU A 1 98 ? -3.395 -10.647 9.207 1.00 92.44 98 GLU A C 1
ATOM 680 O O . GLU A 1 98 ? -4.432 -11.302 9.084 1.00 92.44 98 GLU A O 1
ATOM 685 N N . VAL A 1 99 ? -2.961 -9.815 8.265 1.00 93.44 99 VAL A N 1
ATOM 686 C CA . VAL A 1 99 ? -3.582 -9.723 6.948 1.00 93.44 99 VAL A CA 1
ATOM 687 C C . VAL A 1 99 ? -2.524 -10.001 5.898 1.00 93.44 99 VAL A C 1
ATOM 689 O O . VAL A 1 99 ? -1.463 -9.382 5.895 1.00 93.44 99 VAL A O 1
ATOM 692 N N . THR A 1 100 ? -2.822 -10.925 4.994 1.00 94.56 100 THR A N 1
ATOM 693 C CA . THR A 1 100 ? -1.996 -11.221 3.823 1.00 94.56 100 THR A CA 1
ATOM 694 C C . THR A 1 100 ? -2.697 -10.701 2.578 1.00 94.56 100 THR A C 1
ATOM 696 O O . THR A 1 100 ? -3.857 -11.027 2.346 1.00 94.56 100 THR A O 1
ATOM 699 N N . ALA A 1 101 ? -1.990 -9.922 1.762 1.00 94.94 101 ALA A N 1
ATOM 700 C CA . ALA A 1 101 ? -2.421 -9.586 0.410 1.00 94.94 101 ALA A CA 1
ATOM 701 C C . ALA A 1 101 ? -1.655 -10.456 -0.589 1.00 94.94 101 ALA A C 1
ATOM 703 O O . ALA A 1 101 ? -0.432 -10.338 -0.697 1.00 94.94 101 ALA A O 1
ATOM 704 N N . ASP A 1 102 ? -2.364 -11.309 -1.320 1.00 93.31 102 ASP A N 1
ATOM 705 C CA . ASP A 1 102 ? -1.804 -12.091 -2.422 1.00 93.31 102 ASP A CA 1
ATOM 706 C C . ASP A 1 102 ? -2.270 -11.526 -3.767 1.00 93.31 102 ASP A C 1
ATOM 708 O O . ASP A 1 102 ? -3.282 -10.830 -3.841 1.00 93.31 102 ASP A O 1
ATOM 712 N N . SER A 1 103 ? -1.524 -11.799 -4.834 1.00 92.81 103 SER A N 1
ATOM 713 C CA . SER A 1 103 ? -1.891 -11.380 -6.182 1.00 92.81 103 SER A CA 1
ATOM 714 C C . SER A 1 103 ? -1.485 -12.396 -7.235 1.00 92.81 103 SER A C 1
ATOM 716 O O . SER A 1 103 ? -0.361 -12.900 -7.214 1.00 92.81 103 SER A O 1
ATOM 718 N N . ARG A 1 104 ? -2.341 -12.584 -8.238 1.00 93.00 104 ARG A N 1
ATOM 719 C CA . ARG A 1 104 ? -2.005 -13.328 -9.453 1.00 93.00 104 ARG A CA 1
ATOM 720 C C . ARG A 1 104 ? -1.648 -12.347 -10.561 1.00 93.00 104 ARG A C 1
ATOM 722 O O . ARG A 1 104 ? -2.456 -11.490 -10.901 1.00 93.00 104 ARG A O 1
ATOM 729 N N . SER A 1 105 ? -0.473 -12.512 -11.156 1.00 92.75 105 SER A N 1
ATOM 730 C CA . SER A 1 105 ? 0.017 -11.666 -12.251 1.00 92.75 105 SER A CA 1
ATOM 731 C C . SER A 1 105 ? 0.524 -12.525 -13.402 1.00 92.75 105 SER A C 1
ATOM 733 O O . SER A 1 105 ? 0.929 -13.670 -13.195 1.00 92.75 105 SER A O 1
ATOM 735 N N . ASP A 1 106 ? 0.545 -11.955 -14.602 1.00 93.88 106 ASP A N 1
ATOM 736 C CA . ASP A 1 106 ? 1.235 -12.530 -15.751 1.00 93.88 106 ASP A CA 1
ATOM 737 C C . ASP A 1 106 ? 2.410 -11.627 -16.141 1.00 93.88 106 ASP A C 1
ATOM 739 O O . ASP A 1 106 ? 2.236 -10.495 -16.594 1.00 93.88 106 ASP A O 1
ATOM 743 N N . HIS A 1 107 ? 3.632 -12.120 -15.936 1.00 92.25 107 HIS A N 1
ATOM 744 C CA . HIS A 1 107 ? 4.841 -11.343 -16.201 1.00 92.25 107 HIS A CA 1
ATOM 745 C C . HIS A 1 107 ? 5.060 -11.051 -17.690 1.00 92.25 107 HIS A C 1
ATOM 747 O O . HIS A 1 107 ? 5.810 -10.126 -18.002 1.00 92.25 107 HIS A O 1
ATOM 753 N N . ARG A 1 108 ? 4.377 -11.761 -18.601 1.00 95.19 108 ARG A N 1
ATOM 754 C CA . ARG A 1 108 ? 4.394 -11.448 -20.036 1.00 95.19 108 ARG A CA 1
ATOM 755 C C . ARG A 1 108 ? 3.927 -10.020 -20.303 1.00 95.19 108 ARG A C 1
ATOM 757 O O . ARG A 1 108 ? 4.562 -9.325 -21.090 1.00 95.19 108 ARG A O 1
ATOM 764 N N . GLY A 1 109 ? 2.909 -9.552 -19.575 1.00 93.81 109 GLY A N 1
ATOM 765 C CA . GLY A 1 109 ? 2.364 -8.205 -19.755 1.00 93.81 109 GLY A CA 1
ATOM 766 C C . GLY A 1 109 ? 3.371 -7.100 -19.441 1.00 93.81 109 GLY A C 1
ATOM 767 O O . GLY A 1 109 ? 3.466 -6.116 -20.165 1.00 93.81 109 GLY A O 1
ATOM 768 N N . MET A 1 110 ? 4.204 -7.290 -18.414 1.00 91.69 110 MET A N 1
ATOM 769 C CA . MET A 1 110 ? 5.278 -6.343 -18.078 1.00 91.69 110 MET A CA 1
ATOM 770 C C . MET A 1 110 ? 6.377 -6.291 -19.150 1.00 91.69 110 MET A C 1
ATOM 772 O O . MET A 1 110 ? 7.049 -5.273 -19.290 1.00 91.69 110 MET A O 1
ATOM 776 N N . LEU A 1 111 ? 6.569 -7.381 -19.892 1.00 92.69 111 LEU A N 1
ATOM 777 C CA . LEU A 1 111 ? 7.614 -7.523 -20.906 1.00 92.69 111 LEU A CA 1
ATOM 778 C C . LEU A 1 111 ? 7.089 -7.323 -22.336 1.00 92.69 111 LEU A C 1
ATOM 780 O O . LEU A 1 111 ? 7.818 -7.601 -23.285 1.00 92.69 111 LEU A O 1
ATOM 784 N N . ALA A 1 112 ? 5.840 -6.865 -22.489 1.00 92.75 112 ALA A N 1
ATOM 785 C CA . ALA A 1 112 ? 5.158 -6.717 -23.776 1.00 92.75 112 ALA A CA 1
ATOM 786 C C . ALA A 1 112 ? 5.176 -8.004 -24.633 1.00 92.75 112 ALA A C 1
ATOM 788 O O . ALA A 1 112 ? 5.267 -7.956 -25.859 1.00 92.75 112 ALA A O 1
ATOM 789 N N . ILE A 1 113 ? 5.101 -9.167 -23.980 1.00 96.56 113 ILE A N 1
ATOM 790 C CA . ILE A 1 113 ? 4.960 -10.468 -24.638 1.00 96.56 113 ILE A CA 1
ATOM 791 C C . ILE A 1 113 ? 3.463 -10.761 -24.785 1.00 96.56 113 ILE A C 1
ATOM 793 O O . ILE A 1 113 ? 2.721 -10.704 -23.804 1.00 96.56 113 ILE A O 1
ATOM 797 N N . THR A 1 114 ? 3.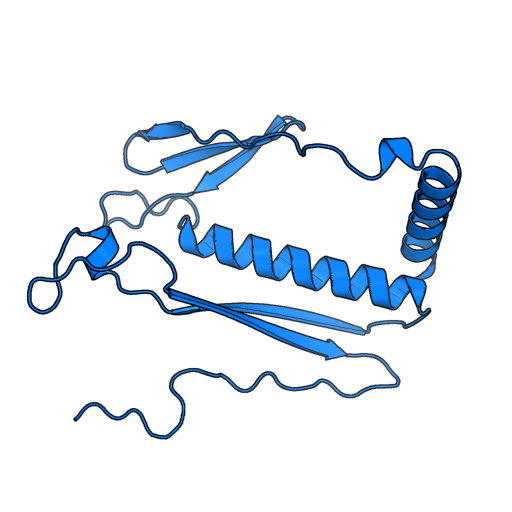026 -11.084 -26.000 1.00 95.62 114 THR A N 1
ATOM 798 C CA . THR A 1 114 ? 1.628 -11.418 -26.304 1.00 95.62 114 THR A CA 1
ATOM 799 C C . THR A 1 114 ? 1.294 -12.880 -25.986 1.00 95.62 114 THR A C 1
ATOM 801 O O . THR A 1 114 ? 2.180 -13.733 -25.883 1.00 95.62 114 THR A O 1
ATOM 804 N N . ASP A 1 115 ? 0.002 -13.170 -25.830 1.00 93.88 115 ASP A N 1
ATOM 805 C CA . ASP A 1 115 ? -0.562 -14.514 -25.660 1.00 93.88 115 ASP A CA 1
ATOM 806 C C . ASP A 1 115 ? -1.536 -14.789 -26.807 1.00 93.88 115 ASP A C 1
ATOM 808 O O . ASP A 1 115 ? -2.523 -14.073 -26.956 1.00 93.88 115 ASP A O 1
ATOM 812 N N . ASP A 1 116 ? -1.217 -15.748 -27.680 1.00 93.75 116 ASP A N 1
ATOM 813 C CA . ASP A 1 116 ? -1.985 -16.049 -28.902 1.00 93.75 116 ASP A CA 1
ATOM 814 C C . ASP A 1 116 ? -2.331 -14.810 -29.760 1.00 93.75 116 ASP A C 1
ATOM 816 O O . ASP A 1 116 ? -3.387 -14.712 -30.385 1.00 93.75 116 ASP A O 1
ATOM 820 N N . GLY A 1 117 ? -1.410 -13.842 -29.806 1.00 92.38 117 GLY A N 1
ATOM 821 C CA . GLY A 1 117 ? -1.568 -12.597 -30.564 1.00 92.38 117 GLY A CA 1
ATOM 822 C C . GLY A 1 117 ? -2.368 -11.502 -29.851 1.00 92.38 117 GLY A C 1
ATOM 823 O O . GLY A 1 117 ? -2.546 -10.433 -30.433 1.00 92.38 117 GLY A O 1
ATOM 824 N N . ALA A 1 118 ? -2.813 -11.727 -28.613 1.00 93.31 118 ALA A N 1
ATOM 825 C CA . ALA A 1 118 ? -3.448 -10.721 -27.767 1.00 93.31 118 ALA A CA 1
ATOM 826 C C . ALA A 1 118 ? -2.464 -10.118 -26.751 1.00 93.31 118 ALA A C 1
ATOM 828 O O . ALA A 1 118 ? -1.563 -10.797 -26.251 1.00 93.31 118 ALA A O 1
ATOM 829 N N . ASP A 1 119 ? -2.656 -8.841 -26.419 1.00 95.56 119 ASP A N 1
ATOM 830 C CA . ASP A 1 119 ? -1.876 -8.167 -25.381 1.00 95.56 119 ASP A CA 1
ATOM 831 C C . ASP A 1 119 ? -2.189 -8.741 -23.995 1.00 95.56 119 ASP A C 1
ATOM 833 O O . ASP A 1 119 ? -3.349 -8.936 -23.619 1.00 95.56 119 ASP A O 1
ATOM 837 N N . VAL A 1 120 ? -1.140 -8.966 -23.204 1.00 95.62 120 VAL A N 1
ATOM 838 C CA . VAL A 1 120 ? -1.263 -9.374 -21.803 1.00 95.62 120 VAL A CA 1
ATOM 839 C C . VAL A 1 120 ? -1.239 -8.131 -20.920 1.00 95.62 120 VAL A C 1
ATOM 841 O O . VAL A 1 120 ? -0.327 -7.310 -21.005 1.00 95.62 120 VAL A O 1
ATOM 844 N N . VAL A 1 121 ? -2.229 -7.999 -20.036 1.00 93.56 121 VAL A N 1
ATOM 845 C CA . VAL A 1 121 ? -2.334 -6.855 -19.120 1.00 93.56 121 VAL A CA 1
ATOM 846 C C . VAL A 1 121 ? -1.138 -6.835 -18.154 1.00 93.56 121 VAL A C 1
ATOM 848 O O . VAL A 1 121 ? -0.903 -7.832 -17.464 1.00 93.56 121 VAL A O 1
ATOM 851 N N . PRO A 1 122 ? -0.384 -5.724 -18.053 1.00 91.88 122 PRO A N 1
ATOM 852 C CA . PRO A 1 122 ? 0.643 -5.581 -17.033 1.00 91.88 122 PRO A CA 1
ATOM 853 C C . PRO A 1 122 ? 0.012 -5.351 -15.653 1.00 91.88 122 PRO A C 1
ATOM 855 O O . PRO A 1 122 ? -0.903 -4.544 -15.496 1.00 91.88 122 PRO A O 1
ATOM 858 N N . GLY A 1 123 ? 0.553 -6.021 -14.635 1.00 91.88 123 GLY A N 1
ATOM 859 C CA . GLY A 1 123 ? 0.131 -5.865 -13.241 1.00 91.88 123 GLY A CA 1
ATOM 860 C C . GLY A 1 123 ? -0.675 -7.050 -12.695 1.00 91.88 123 GLY A C 1
ATOM 861 O O . GLY A 1 123 ? -0.730 -8.113 -13.320 1.00 91.88 123 GLY A O 1
ATOM 862 N N . PRO A 1 124 ? -1.238 -6.908 -11.483 1.00 92.50 124 PRO A N 1
ATOM 863 C CA . PRO A 1 124 ? -2.039 -7.957 -10.872 1.00 92.50 124 PRO A CA 1
ATOM 864 C C . PRO A 1 124 ? -3.385 -8.098 -11.592 1.00 92.50 124 PRO A C 1
ATOM 866 O O . PRO A 1 124 ? -4.154 -7.147 -11.694 1.00 92.50 124 PRO A O 1
ATOM 869 N N . LEU A 1 125 ? -3.676 -9.310 -12.060 1.00 93.00 125 LEU A N 1
ATOM 870 C CA . LEU A 1 125 ? -4.964 -9.714 -12.633 1.00 93.00 125 LEU A CA 1
ATOM 871 C C . LEU A 1 125 ? -6.018 -9.942 -11.544 1.00 93.00 125 LEU A C 1
ATOM 873 O O . LEU A 1 125 ? -7.215 -9.885 -11.804 1.00 93.00 125 LEU A O 1
ATOM 877 N N . GLU A 1 126 ? -5.558 -10.250 -10.336 1.00 92.88 126 GLU A N 1
ATOM 878 C CA . GLU A 1 126 ? -6.383 -10.520 -9.169 1.00 92.88 126 GLU A CA 1
ATOM 879 C C . GLU A 1 126 ? -5.575 -10.204 -7.912 1.00 92.88 126 GLU A C 1
ATOM 881 O O . GLU A 1 126 ? -4.371 -10.476 -7.871 1.00 92.88 126 GLU A O 1
ATOM 886 N N . ILE A 1 127 ? -6.235 -9.641 -6.899 1.00 92.44 127 ILE A N 1
ATOM 887 C CA . ILE A 1 127 ? -5.676 -9.428 -5.563 1.00 92.44 127 ILE A CA 1
ATOM 888 C C . ILE A 1 127 ? -6.666 -9.983 -4.544 1.00 92.44 127 ILE A C 1
ATOM 890 O O . ILE A 1 127 ? -7.855 -9.677 -4.609 1.00 92.44 127 ILE A O 1
ATOM 894 N N . VAL A 1 128 ? -6.169 -10.765 -3.589 1.00 91.19 128 VAL A N 1
ATOM 895 C CA . VAL A 1 128 ? -6.969 -11.371 -2.521 1.00 91.19 128 VAL A CA 1
ATOM 896 C C . VAL A 1 128 ? -6.418 -10.935 -1.170 1.00 91.19 128 VAL A C 1
ATOM 898 O O . VAL A 1 128 ? -5.212 -11.008 -0.933 1.00 91.19 128 VAL A O 1
ATOM 901 N N . LEU A 1 129 ? -7.309 -10.488 -0.282 1.00 91.75 129 LEU A N 1
ATOM 902 C CA . LEU A 1 129 ? -6.991 -10.185 1.110 1.00 91.75 129 LEU A CA 1
ATOM 903 C C . LEU A 1 129 ? -7.454 -11.327 2.011 1.00 91.75 129 LEU A C 1
ATOM 905 O O . LEU A 1 129 ? -8.626 -11.699 2.028 1.00 91.75 129 LEU A O 1
ATOM 909 N N . CYS A 1 130 ? -6.511 -11.851 2.776 1.00 90.56 130 CYS A N 1
ATOM 910 C CA . CYS A 1 130 ? -6.681 -12.956 3.697 1.00 90.56 130 CYS A CA 1
ATOM 911 C C . CYS A 1 130 ? -6.491 -12.448 5.127 1.00 90.56 130 CYS A C 1
ATOM 913 O O . CYS A 1 130 ? -5.442 -11.893 5.435 1.00 90.56 130 CYS A O 1
ATOM 915 N N . TYR A 1 131 ? -7.479 -12.652 5.993 1.00 89.31 131 TYR A N 1
ATOM 916 C CA . TYR A 1 131 ? -7.521 -12.161 7.365 1.00 89.31 131 TYR A CA 1
ATOM 917 C C . TYR A 1 131 ? -7.435 -13.316 8.359 1.00 89.31 131 TYR A C 1
ATOM 919 O O . TYR A 1 131 ? -8.324 -14.164 8.413 1.00 89.31 131 TYR A O 1
ATOM 927 N N . ARG A 1 132 ? -6.416 -13.285 9.213 1.00 89.12 132 ARG A N 1
ATOM 928 C CA . ARG A 1 132 ? -6.321 -14.110 10.413 1.00 89.12 132 ARG A CA 1
ATOM 929 C C . ARG A 1 132 ? -6.392 -13.181 11.614 1.00 89.12 132 ARG A C 1
ATOM 931 O O . ARG A 1 132 ? -5.478 -12.4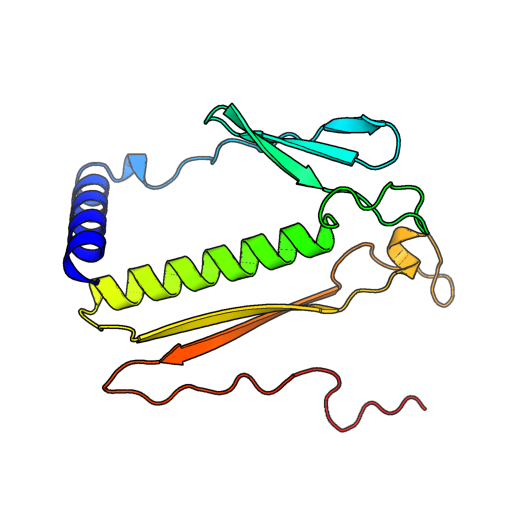10 11.880 1.00 89.12 132 ARG A O 1
ATOM 938 N N . VAL A 1 133 ? -7.506 -13.222 12.324 1.00 87.00 133 VAL A N 1
ATOM 939 C CA . VAL A 1 133 ? -7.751 -12.355 13.480 1.00 87.00 133 VAL A CA 1
ATOM 940 C C . VAL A 1 133 ? -7.914 -13.256 14.708 1.00 87.00 133 VAL A C 1
ATOM 942 O O . VAL A 1 133 ? -8.318 -14.406 14.578 1.00 87.00 133 VAL A O 1
ATOM 945 N N . ALA A 1 134 ? -7.579 -12.787 15.901 1.00 86.12 134 ALA A N 1
ATOM 946 C CA . ALA A 1 134 ? -7.803 -13.529 17.136 1.00 86.12 134 ALA A CA 1
ATOM 947 C C . ALA A 1 134 ? -8.294 -12.584 18.232 1.00 86.12 134 ALA A C 1
ATOM 949 O O . ALA A 1 134 ? -7.769 -11.478 18.388 1.00 86.12 134 ALA A O 1
ATOM 950 N N . ALA A 1 135 ? -9.274 -13.037 19.009 1.00 83.38 135 ALA A N 1
ATOM 951 C CA . ALA A 1 135 ? -9.770 -12.339 20.190 1.00 83.38 135 ALA A CA 1
ATOM 952 C C . ALA A 1 135 ? -10.147 -13.365 21.273 1.00 83.38 135 ALA A C 1
ATOM 954 O O . ALA A 1 135 ? -10.482 -14.498 20.935 1.00 83.38 135 ALA A O 1
ATOM 955 N N . PRO A 1 136 ? -10.177 -13.014 22.570 1.00 80.38 136 PRO A N 1
ATOM 956 C CA . PRO A 1 136 ? -10.492 -13.970 23.637 1.00 80.38 136 PRO A CA 1
ATOM 957 C C . PRO A 1 136 ? -11.841 -14.692 23.469 1.00 80.38 136 PRO A C 1
ATOM 959 O O . PRO A 1 136 ? -12.005 -15.807 23.953 1.00 80.38 136 PRO A O 1
ATOM 962 N N . ALA A 1 137 ? -12.798 -14.070 22.773 1.00 68.12 137 ALA A N 1
ATOM 963 C CA . ALA A 1 137 ? -14.124 -14.625 22.502 1.00 68.12 137 ALA A CA 1
ATOM 964 C C . ALA A 1 137 ? -14.256 -15.313 21.128 1.00 68.12 137 ALA A C 1
ATOM 966 O O . ALA A 1 137 ? -15.339 -15.794 20.798 1.00 68.12 137 ALA A O 1
ATOM 967 N N . TRP A 1 138 ? -13.200 -15.343 20.305 1.00 62.62 138 TRP A N 1
ATOM 968 C CA . TRP A 1 138 ? -13.288 -15.808 18.922 1.00 62.62 138 TRP A CA 1
ATOM 969 C C . TRP A 1 138 ? -12.011 -16.510 18.443 1.00 62.62 138 TRP A C 1
ATOM 971 O O . TRP A 1 138 ? -10.894 -16.030 18.633 1.00 62.62 138 TRP A O 1
ATOM 981 N N . THR A 1 139 ? -12.188 -17.663 17.800 1.00 57.09 139 THR A N 1
ATOM 982 C CA . THR A 1 139 ? -11.080 -18.446 17.242 1.00 57.09 139 THR A CA 1
ATOM 983 C C . THR A 1 139 ? -10.731 -17.952 15.839 1.00 57.09 139 THR A C 1
ATOM 985 O O . THR A 1 139 ? -11.645 -17.596 15.096 1.00 57.09 139 THR A O 1
ATOM 988 N N . PRO A 1 140 ? -9.440 -17.932 15.454 1.00 57.59 140 PRO A N 1
ATOM 989 C CA . PRO A 1 140 ? -9.045 -17.437 14.144 1.00 57.59 140 PRO A CA 1
ATOM 990 C C . PRO A 1 140 ? -9.711 -18.207 13.009 1.00 57.59 140 PRO A C 1
ATOM 992 O O . PRO A 1 140 ? -9.672 -19.436 12.982 1.00 57.59 140 PRO A O 1
ATOM 995 N N . THR A 1 141 ? -10.268 -17.492 12.033 1.00 57.03 141 THR A N 1
ATOM 996 C CA . THR A 1 141 ? -10.497 -18.078 10.710 1.00 57.03 141 THR A CA 1
ATOM 997 C C . THR A 1 141 ? -9.163 -18.224 9.999 1.00 57.03 141 THR A C 1
ATOM 999 O O . THR A 1 141 ? -8.454 -17.238 9.793 1.00 57.03 141 THR A O 1
ATOM 1002 N N . ASP A 1 142 ? -8.843 -19.451 9.595 1.00 55.81 142 ASP A N 1
ATOM 1003 C CA . ASP A 1 142 ? -7.772 -19.685 8.639 1.00 55.81 142 ASP A CA 1
ATOM 1004 C C . ASP A 1 142 ? -8.209 -19.172 7.272 1.00 55.81 142 ASP A C 1
ATOM 1006 O O . ASP A 1 142 ? -9.203 -19.620 6.689 1.00 55.81 142 ASP A O 1
ATOM 1010 N N . CYS A 1 143 ? -7.411 -18.274 6.715 1.00 59.59 143 CYS A N 1
ATOM 1011 C CA . CYS A 1 143 ? -7.424 -18.081 5.283 1.00 59.59 143 CYS A CA 1
ATOM 1012 C C . CYS A 1 143 ? -6.690 -19.252 4.647 1.00 59.59 143 CYS A C 1
ATOM 1014 O O . CYS A 1 143 ? -5.462 -19.284 4.588 1.00 59.59 143 CYS A O 1
ATOM 1016 N N . GLY A 1 144 ? -7.462 -20.235 4.185 1.00 54.22 144 GLY A N 1
ATOM 1017 C CA . GLY A 1 144 ? -6.937 -21.309 3.355 1.00 54.22 144 GLY A CA 1
ATOM 1018 C C . GLY A 1 144 ? -6.096 -20.718 2.224 1.00 54.22 144 GLY A C 1
ATOM 1019 O O . GLY A 1 144 ? -6.520 -19.778 1.556 1.00 54.22 144 GLY A O 1
ATOM 1020 N N . ARG A 1 145 ? -4.885 -21.249 2.042 1.00 55.31 145 ARG A N 1
ATOM 1021 C CA . ARG A 1 145 ? -3.930 -20.848 1.004 1.00 55.31 145 ARG A CA 1
ATOM 1022 C C . ARG A 1 145 ? -4.583 -21.033 -0.370 1.00 55.31 145 ARG A C 1
ATOM 1024 O O . ARG A 1 145 ? -4.581 -22.130 -0.919 1.00 55.31 145 ARG A O 1
ATOM 1031 N N . TRP A 1 146 ? -5.203 -19.984 -0.897 1.00 56.12 146 TRP A N 1
ATOM 1032 C CA . TRP A 1 146 ? -6.039 -20.049 -2.096 1.00 56.12 146 TRP A CA 1
ATOM 1033 C C . TRP A 1 146 ? -5.208 -19.843 -3.365 1.00 56.12 146 TRP A C 1
ATOM 1035 O O . TRP A 1 146 ? -5.486 -18.957 -4.159 1.00 56.12 146 TRP A O 1
ATOM 1045 N N . TRP A 1 147 ? -4.170 -20.665 -3.567 1.00 46.78 147 TRP A N 1
ATOM 1046 C CA . TRP A 1 147 ? -3.580 -20.824 -4.900 1.00 46.78 147 TRP A CA 1
ATOM 1047 C C . TRP A 1 147 ? -2.682 -22.075 -5.052 1.00 46.78 147 TRP A C 1
ATOM 1049 O O . TRP A 1 147 ? -1.745 -22.243 -4.262 1.00 46.78 147 TRP A O 1
ATOM 1059 N N . PRO A 1 148 ? -2.882 -22.906 -6.104 1.00 50.56 148 PRO A N 1
ATOM 1060 C CA . PRO A 1 148 ? -4.056 -22.941 -6.979 1.00 50.56 148 PRO A CA 1
ATOM 1061 C C . PRO A 1 148 ? -5.210 -23.701 -6.293 1.00 50.56 148 PRO A C 1
ATOM 1063 O O . PRO A 1 148 ? -4.958 -24.507 -5.393 1.00 50.56 148 PRO A O 1
ATOM 1066 N N . PRO A 1 149 ? -6.476 -23.499 -6.699 1.00 44.00 149 PRO A N 1
ATOM 1067 C CA . PRO A 1 149 ? -7.555 -24.378 -6.256 1.00 44.00 149 PRO A CA 1
ATOM 1068 C C . PRO A 1 149 ? -7.261 -25.836 -6.670 1.00 44.00 149 PRO A C 1
ATOM 1070 O O . PRO A 1 149 ? -6.639 -26.067 -7.718 1.00 44.00 149 PRO A O 1
ATOM 1073 N N . PRO A 1 150 ? -7.720 -26.846 -5.906 1.00 39.88 150 PRO A N 1
ATOM 1074 C CA . PRO A 1 150 ? -7.704 -28.226 -6.378 1.00 39.88 150 PRO A CA 1
ATOM 1075 C C . PRO A 1 150 ? -8.531 -28.317 -7.670 1.00 39.88 150 PRO A C 1
ATOM 1077 O O . PRO A 1 150 ? -9.736 -28.088 -7.660 1.00 39.88 150 PRO A O 1
ATOM 1080 N N . GLY A 1 151 ? -7.870 -28.616 -8.793 1.00 46.34 151 GLY A N 1
ATOM 1081 C CA . GLY A 1 151 ? -8.519 -28.769 -10.102 1.00 46.34 151 GLY A CA 1
ATOM 1082 C C . GLY A 1 151 ? -7.894 -27.996 -11.266 1.00 46.34 151 GLY A C 1
ATOM 1083 O O . GLY A 1 151 ? -8.359 -28.146 -12.391 1.00 46.34 151 GLY A O 1
ATOM 1084 N N . HIS A 1 152 ? -6.842 -27.200 -11.057 1.00 45.38 152 HIS A N 1
ATOM 1085 C CA . HIS A 1 152 ? -6.070 -26.587 -12.152 1.00 45.38 152 HIS A CA 1
ATOM 1086 C C . HIS A 1 152 ? -4.680 -27.219 -12.279 1.00 45.38 152 HIS A C 1
ATOM 1088 O O . HIS A 1 152 ? -3.646 -26.561 -12.193 1.00 45.38 152 HIS A O 1
ATOM 1094 N N . ALA A 1 153 ? -4.659 -28.535 -12.505 1.00 38.94 153 ALA A N 1
ATOM 1095 C CA . ALA A 1 153 ? -3.567 -29.134 -13.258 1.00 38.94 153 ALA A CA 1
ATOM 1096 C C . ALA A 1 153 ? -3.773 -28.731 -14.724 1.00 38.94 153 ALA A C 1
ATOM 1098 O O . ALA A 1 153 ? -4.838 -28.991 -15.286 1.00 38.94 153 ALA A O 1
ATOM 1099 N N . ARG A 1 154 ? -2.783 -28.051 -15.311 1.00 39.50 154 ARG A N 1
ATOM 1100 C CA . ARG A 1 154 ? -2.759 -27.732 -16.744 1.00 39.50 154 ARG A CA 1
ATOM 1101 C C . ARG A 1 154 ? -3.050 -29.014 -17.534 1.00 39.50 154 ARG A C 1
ATOM 1103 O O . ARG A 1 154 ? -2.374 -30.021 -17.315 1.00 39.50 154 ARG A O 1
ATOM 1110 N N . ARG A 1 155 ? -4.065 -28.974 -18.394 1.00 36.59 155 ARG A N 1
ATOM 1111 C CA . ARG A 1 155 ? -4.077 -29.812 -19.595 1.00 36.59 155 ARG A CA 1
ATOM 1112 C C . ARG A 1 155 ? -3.223 -29.138 -20.653 1.00 36.59 155 ARG A C 1
ATOM 1114 O O . ARG A 1 155 ? -3.162 -27.889 -20.616 1.00 36.59 155 ARG A O 1
#

Secondary structure (DSSP, 8-state):
-HHHHHHHHHHHHHHHHH-GGGS--PPPPP--EE-STT-EEEE-TTS-EEEE---GGGTS---S--HHHHHHHHHHHHHHHHHHHHHHHTT---SEEEEEEEEEE-HHHHTT--BTTBPPPSSEEEEEEEEEEEBTTBPPPP----SS-TT----

Radius of gyration: 20.44 Å; chains: 1; bounding box: 41×49×55 Å

Sequence (155 aa):
MSNAISRSLDNVRRSLERHPEEAAHADAGATATVGPGLRVDIPDAAGRTLATDMPAELGGSGSAPTPGTLLRAALASCAATTVAMVAAEQGLELTDVEVTADSRSDHRGMLAITDDGADVVPGPLEIVLCYRVAAPAWTPTDCGRWWPPPGHARR

pLDDT: mean 87.84, std 15.11, range [36.59, 98.5]

Foldseek 3Di:
DQPVLLVVVVVVVVVCVVVVVPVDDDDDDWDWDQDPFRKIWTADPVRDIAIAWDPVVNRTPPPHHHPLVVVFVVVFVVVQVVVSSVCSNVVFDWPDKGKGKDFDADCCQVVQHADVPHHGPHDGPDIDIFIFTGGPVDHTDDPDPPPPPPPPPDD